Protein AF-A0A7C3GQG7-F1 (afdb_monomer_lite)

Foldseek 3Di:
DDDPVVVVVVVVVVVLVVVCPPPDPVQQCDDDPPDHRVVLVVLQVVLVCCVPVPCPVPVHHPDPPSVVSNPD

Secondary structure (DSSP, 8-state):
---HHHHHHHHHHHHHHHTTTT--HHHHT---TTSPPHHHHHHHHHHHHIIIIIIIHHS--S-GGGGGGS--

Structure (mmCIF, N/CA/C/O backbone):
data_AF-A0A7C3GQG7-F1
#
_entry.id   AF-A0A7C3GQG7-F1
#
loop_
_atom_site.group_PDB
_atom_site.id
_atom_site.type_symbol
_atom_site.label_atom_id
_atom_site.label_alt_id
_atom_site.label_comp_id
_atom_site.label_asym_id
_atom_site.label_entity_id
_atom_site.label_seq_id
_atom_site.pdbx_PDB_ins_code
_atom_site.Cartn_x
_atom_site.Cartn_y
_atom_site.Cartn_z
_atom_site.occupancy
_atom_site.B_iso_or_equiv
_atom_site.auth_seq_id
_atom_site.auth_comp_id
_atom_site.auth_asym_id
_atom_site.auth_atom_id
_atom_site.pdbx_PDB_model_num
ATOM 1 N N . MET A 1 1 ? -23.847 6.879 2.687 1.00 77.00 1 MET A N 1
ATOM 2 C CA . MET A 1 1 ? -22.702 7.566 2.051 1.00 77.00 1 MET A CA 1
ATOM 3 C C . MET A 1 1 ? -21.626 7.757 3.096 1.00 77.00 1 MET A C 1
ATOM 5 O O . MET A 1 1 ? -21.970 8.043 4.238 1.00 77.00 1 MET A O 1
ATOM 9 N N . ALA A 1 2 ? -20.363 7.547 2.732 1.00 90.06 2 ALA A N 1
ATOM 10 C CA . ALA A 1 2 ? -19.254 7.854 3.627 1.00 90.06 2 ALA A CA 1
ATOM 11 C C . ALA A 1 2 ? -19.027 9.376 3.694 1.00 90.06 2 ALA A C 1
ATOM 13 O O . ALA A 1 2 ? -19.590 10.139 2.910 1.00 90.06 2 ALA A O 1
ATOM 14 N N . HIS A 1 3 ? -18.208 9.830 4.643 1.00 93.69 3 HIS A N 1
ATOM 15 C CA . HIS A 1 3 ? -17.773 11.226 4.703 1.00 93.69 3 HIS A CA 1
ATOM 16 C C . HIS A 1 3 ? -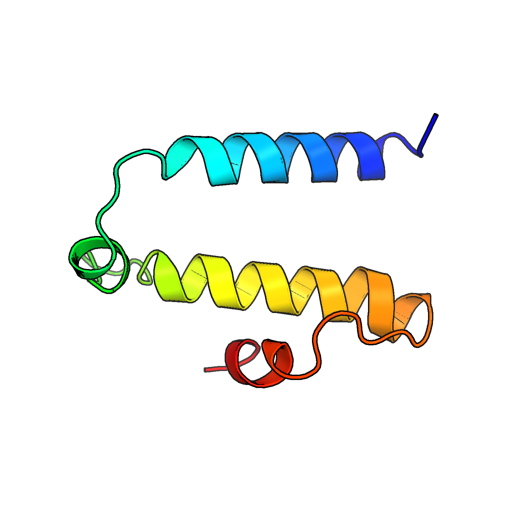16.973 11.605 3.438 1.00 93.69 3 HIS A C 1
ATOM 18 O O . HIS A 1 3 ? -16.231 10.775 2.918 1.00 93.69 3 HIS A O 1
ATOM 24 N N . LYS A 1 4 ? -17.050 12.859 2.965 1.00 96.12 4 LYS A N 1
ATOM 25 C CA . LYS A 1 4 ? -16.418 13.287 1.696 1.00 96.12 4 LYS A CA 1
ATOM 26 C C . LYS A 1 4 ? -14.913 13.024 1.613 1.00 96.12 4 LYS A C 1
ATOM 28 O O . LYS A 1 4 ? -14.427 12.616 0.565 1.00 96.12 4 LYS A O 1
ATOM 33 N N . ILE A 1 5 ? -14.192 13.174 2.722 1.00 93.12 5 ILE A N 1
ATOM 34 C CA . ILE A 1 5 ? -12.755 12.850 2.785 1.00 93.12 5 ILE A CA 1
ATOM 35 C C . ILE A 1 5 ? -12.508 11.344 2.581 1.00 93.12 5 ILE A C 1
ATOM 37 O O . ILE A 1 5 ? -11.540 10.959 1.936 1.00 93.12 5 ILE A O 1
ATOM 41 N N . VAL A 1 6 ? -13.401 10.480 3.071 1.00 91.88 6 VAL A N 1
ATOM 42 C CA . VAL A 1 6 ? -13.297 9.027 2.862 1.00 91.88 6 VAL A CA 1
ATOM 43 C C . VAL A 1 6 ? -13.541 8.679 1.393 1.00 91.88 6 VAL A C 1
ATOM 45 O O . VAL A 1 6 ? -12.804 7.879 0.825 1.00 91.88 6 VAL A O 1
ATOM 48 N N . GLU A 1 7 ? -14.517 9.327 0.751 1.00 96.00 7 GLU A N 1
ATOM 49 C CA . GLU A 1 7 ? -14.762 9.164 -0.690 1.00 96.00 7 GLU A CA 1
ATOM 50 C C . GLU A 1 7 ? -13.543 9.602 -1.523 1.00 96.00 7 GLU A C 1
ATOM 52 O O . GLU A 1 7 ? -13.150 8.903 -2.457 1.00 96.00 7 GLU A O 1
ATOM 57 N N . GLN A 1 8 ? -12.894 10.712 -1.152 1.00 96.06 8 GLN A N 1
ATOM 58 C CA . GLN A 1 8 ? -11.657 11.175 -1.791 1.00 96.06 8 GLN A CA 1
ATOM 59 C C . GLN A 1 8 ? -10.503 10.181 -1.625 1.00 96.06 8 GLN A C 1
ATOM 61 O O . GLN A 1 8 ? -9.783 9.928 -2.589 1.00 96.06 8 GLN A O 1
ATOM 66 N N . LEU A 1 9 ? -10.339 9.590 -0.437 1.00 93.56 9 LEU A N 1
ATOM 67 C CA . LEU A 1 9 ? -9.318 8.566 -0.193 1.00 93.56 9 LEU A CA 1
ATOM 68 C C . LEU A 1 9 ? -9.551 7.320 -1.052 1.00 93.56 9 LEU A C 1
ATOM 70 O O . LEU A 1 9 ? -8.609 6.808 -1.655 1.00 93.56 9 LEU A O 1
ATOM 74 N N . TRP A 1 10 ? -10.797 6.851 -1.156 1.00 94.50 10 TRP A N 1
ATOM 75 C CA . TRP A 1 10 ? -11.133 5.715 -2.018 1.00 94.50 10 TRP A CA 1
ATOM 76 C C . TRP A 1 10 ? -10.850 6.006 -3.489 1.00 94.50 10 TRP A C 1
ATOM 78 O O . TRP A 1 10 ? -10.209 5.191 -4.151 1.00 94.50 10 TRP A O 1
ATOM 88 N N . PHE A 1 11 ? -11.248 7.182 -3.978 1.00 96.38 11 PHE A N 1
ATOM 89 C CA . PHE A 1 11 ? -10.945 7.606 -5.342 1.00 96.38 11 PHE A CA 1
ATOM 90 C C . PHE A 1 11 ? -9.433 7.679 -5.594 1.00 96.38 11 PHE A C 1
ATOM 92 O O . PHE A 1 11 ? -8.944 7.136 -6.584 1.00 96.38 11 PHE A O 1
ATOM 99 N N . ALA A 1 12 ? -8.679 8.312 -4.690 1.00 95.44 12 ALA A N 1
ATOM 100 C CA . ALA A 1 12 ? -7.230 8.435 -4.813 1.00 95.44 12 ALA A CA 1
ATOM 101 C C . ALA A 1 12 ? -6.555 7.057 -4.861 1.00 95.44 12 ALA A C 1
ATOM 103 O O . ALA A 1 12 ? -5.708 6.821 -5.722 1.00 95.44 12 ALA A O 1
ATOM 104 N N . ARG A 1 13 ? -6.978 6.123 -4.000 1.00 94.94 13 ARG A N 1
ATOM 105 C CA . ARG A 1 13 ? -6.476 4.745 -3.985 1.00 94.94 13 ARG A CA 1
ATOM 106 C C . ARG A 1 13 ? -6.779 4.008 -5.289 1.00 94.94 13 ARG A C 1
ATOM 108 O O . ARG A 1 13 ? -5.892 3.348 -5.823 1.00 94.94 13 ARG A O 1
ATOM 115 N N . GLU A 1 14 ? -7.999 4.120 -5.808 1.00 95.38 14 GLU A N 1
ATOM 116 C CA . GLU A 1 14 ? -8.388 3.490 -7.075 1.00 95.38 14 GLU A CA 1
ATOM 117 C C . GLU A 1 14 ? -7.540 4.020 -8.239 1.00 95.38 14 GLU A C 1
ATOM 119 O O . GLU A 1 14 ? -6.974 3.238 -9.005 1.00 95.38 14 GLU A O 1
ATOM 124 N N . LYS A 1 15 ? -7.386 5.348 -8.347 1.00 96.19 15 LYS A N 1
ATOM 125 C CA . LYS A 1 15 ? -6.570 5.955 -9.408 1.00 96.19 15 LYS A CA 1
ATOM 126 C C . LYS A 1 15 ? -5.101 5.598 -9.279 1.00 96.19 15 LYS A C 1
ATOM 128 O O . LYS A 1 15 ? -4.479 5.263 -10.286 1.00 96.19 15 LYS A O 1
ATOM 133 N N . TRP A 1 16 ? -4.579 5.565 -8.059 1.00 92.94 16 TRP A N 1
ATOM 134 C CA . TRP A 1 16 ? -3.217 5.118 -7.799 1.00 92.94 16 TRP A CA 1
ATOM 135 C C . TRP A 1 16 ? -2.979 3.677 -8.253 1.00 92.94 16 TRP A C 1
ATOM 137 O O . TRP A 1 16 ? -2.053 3.427 -9.017 1.00 92.94 16 TRP A O 1
ATOM 147 N N . GLN A 1 17 ? -3.856 2.741 -7.872 1.00 92.38 17 GLN A N 1
ATOM 148 C CA . GLN A 1 17 ? -3.752 1.342 -8.302 1.00 92.38 17 GLN A CA 1
ATOM 149 C C . GLN A 1 17 ? -3.859 1.198 -9.823 1.00 92.38 17 GLN A C 1
ATOM 151 O O . GLN A 1 17 ? -3.091 0.448 -10.423 1.00 92.38 17 GLN A O 1
ATOM 156 N N . SER A 1 18 ? -4.767 1.947 -10.459 1.00 94.94 18 SER A N 1
ATOM 157 C CA . SER A 1 18 ? -4.916 1.920 -11.918 1.00 94.94 18 SER A CA 1
ATOM 158 C C . SER A 1 18 ? -3.660 2.401 -12.654 1.00 94.94 18 SER A C 1
ATOM 160 O O . SER A 1 18 ? -3.338 1.871 -13.714 1.00 94.94 18 SER A O 1
ATOM 162 N N . GLY A 1 19 ? -2.906 3.339 -12.068 1.00 92.75 19 GLY A N 1
ATOM 163 C CA . GLY A 1 19 ? -1.652 3.850 -12.629 1.00 92.75 19 GLY A CA 1
ATOM 164 C C . GLY A 1 19 ? -0.526 2.814 -12.700 1.00 92.75 19 GLY A C 1
ATOM 165 O O . GLY A 1 19 ? 0.460 3.039 -13.395 1.00 92.75 19 GLY A O 1
ATOM 166 N N . TYR A 1 20 ? -0.672 1.675 -12.018 1.00 90.25 20 TYR A N 1
ATOM 167 C CA . TYR A 1 20 ? 0.301 0.581 -12.024 1.00 90.25 20 TYR A CA 1
ATOM 168 C C . TYR A 1 20 ? -0.089 -0.599 -12.907 1.00 90.25 20 TYR A C 1
ATOM 170 O O . TYR A 1 20 ? 0.632 -1.600 -12.950 1.00 90.25 20 TYR A O 1
ATOM 178 N N . ALA A 1 21 ? -1.216 -0.508 -13.613 1.00 92.75 21 ALA A N 1
ATOM 179 C CA . ALA A 1 21 ? -1.643 -1.555 -14.523 1.00 92.75 21 ALA A CA 1
ATOM 180 C C . ALA A 1 21 ? -0.548 -1.834 -15.569 1.00 92.75 21 ALA A C 1
ATOM 182 O O . ALA A 1 21 ? -0.129 -0.944 -16.305 1.00 92.75 21 ALA A O 1
ATOM 183 N N . GLY A 1 22 ? -0.082 -3.084 -15.623 1.00 94.44 22 GLY A N 1
ATOM 184 C CA . GLY A 1 22 ? 0.946 -3.526 -16.568 1.00 94.44 22 GLY A CA 1
ATOM 185 C C . GLY A 1 22 ? 2.398 -3.358 -16.104 1.00 94.44 22 GLY A C 1
ATOM 186 O O . GLY A 1 22 ? 3.292 -3.801 -16.820 1.00 94.44 22 GLY A O 1
ATOM 187 N N . ILE A 1 23 ? 2.662 -2.790 -14.921 1.00 95.12 23 ILE A N 1
ATOM 188 C CA . ILE A 1 23 ? 4.022 -2.764 -14.360 1.00 95.12 23 ILE A CA 1
ATOM 189 C C . ILE A 1 23 ? 4.396 -4.171 -13.878 1.00 95.12 23 ILE A C 1
ATOM 191 O O . ILE A 1 23 ? 3.677 -4.785 -13.087 1.00 95.12 23 ILE A O 1
ATOM 195 N N . SER A 1 24 ? 5.537 -4.682 -14.345 1.00 96.44 24 SER A N 1
ATOM 196 C CA . SER A 1 24 ? 6.059 -5.975 -13.900 1.00 96.44 24 SER A CA 1
ATOM 197 C C . SER A 1 24 ? 6.548 -5.903 -12.448 1.00 96.44 24 SER A C 1
ATOM 199 O O . SER A 1 24 ? 6.973 -4.853 -11.966 1.00 96.44 24 SER A O 1
ATOM 201 N N . ALA A 1 25 ? 6.537 -7.032 -11.733 1.00 95.00 25 ALA A N 1
ATOM 202 C CA . ALA A 1 25 ? 7.093 -7.081 -10.378 1.00 95.00 25 ALA A CA 1
ATOM 203 C C . ALA A 1 25 ? 8.585 -6.702 -10.356 1.00 95.00 25 ALA A C 1
ATOM 205 O O . ALA A 1 25 ? 9.036 -6.041 -9.424 1.00 95.00 25 ALA A O 1
ATOM 206 N N . GLU A 1 26 ? 9.332 -7.078 -11.397 1.00 96.75 26 GLU A N 1
ATOM 207 C CA . GLU A 1 26 ? 10.738 -6.711 -11.552 1.00 96.75 26 GLU A CA 1
ATOM 208 C C . GLU A 1 26 ? 10.901 -5.187 -11.623 1.00 96.75 26 GLU A C 1
ATOM 210 O O . GLU A 1 26 ? 11.637 -4.604 -10.826 1.00 96.75 26 GLU A O 1
ATOM 215 N N . ASP A 1 27 ? 10.158 -4.523 -12.510 1.00 96.50 27 ASP A N 1
ATOM 216 C CA . ASP A 1 27 ? 10.235 -3.071 -12.685 1.00 96.50 27 ASP A CA 1
ATOM 217 C C . ASP A 1 27 ? 9.723 -2.310 -11.465 1.00 96.50 27 ASP A C 1
ATOM 219 O O . ASP A 1 27 ? 10.293 -1.285 -11.093 1.00 96.50 27 ASP A O 1
ATOM 223 N N . ALA A 1 28 ? 8.712 -2.843 -10.777 1.00 95.81 28 ALA A N 1
ATOM 224 C CA . ALA A 1 28 ? 8.178 -2.239 -9.563 1.00 95.81 28 ALA A CA 1
ATOM 225 C C . ALA A 1 28 ? 9.222 -2.124 -8.438 1.00 95.81 28 ALA A C 1
ATOM 227 O O . ALA A 1 28 ? 9.085 -1.267 -7.564 1.00 95.81 28 ALA A O 1
ATOM 228 N N . THR A 1 29 ? 10.264 -2.962 -8.442 1.00 95.88 29 THR A N 1
ATOM 229 C CA . THR A 1 29 ? 11.346 -2.912 -7.445 1.00 95.88 29 THR A CA 1
ATOM 230 C C . THR A 1 29 ? 12.486 -1.965 -7.810 1.00 95.88 29 THR A C 1
ATOM 232 O O . THR A 1 29 ? 13.295 -1.630 -6.942 1.00 95.88 29 THR A O 1
ATOM 235 N N . LYS A 1 30 ? 12.548 -1.486 -9.056 1.00 95.62 30 LYS A N 1
ATOM 236 C CA . LYS A 1 30 ? 13.626 -0.609 -9.521 1.00 95.62 30 LYS A CA 1
ATOM 237 C C . LYS A 1 30 ? 13.437 0.804 -8.963 1.00 95.62 30 LYS A C 1
ATOM 239 O O . LYS A 1 30 ? 12.321 1.316 -8.878 1.00 95.62 30 LYS A O 1
ATOM 244 N N . ARG A 1 31 ? 14.545 1.449 -8.589 1.00 95.88 31 ARG A N 1
ATOM 245 C CA . ARG A 1 31 ? 14.587 2.897 -8.333 1.00 95.88 31 ARG A CA 1
ATOM 246 C C . ARG A 1 31 ? 14.950 3.604 -9.631 1.00 95.88 31 ARG A C 1
ATOM 248 O O . ARG A 1 31 ? 15.927 3.228 -10.275 1.00 95.88 31 ARG A O 1
ATOM 255 N N . LEU A 1 32 ? 14.171 4.615 -10.001 1.00 93.62 32 LEU A N 1
ATOM 256 C CA . LEU A 1 32 ? 14.410 5.429 -11.191 1.00 93.62 32 LEU A CA 1
ATOM 257 C C . LEU A 1 32 ? 14.805 6.840 -10.746 1.00 93.62 32 LEU A C 1
ATOM 259 O O . LEU A 1 32 ? 13.973 7.603 -10.257 1.00 93.62 32 LEU A O 1
ATOM 263 N N . GLY A 1 33 ? 16.092 7.170 -10.878 1.00 94.44 33 GLY A N 1
ATOM 264 C CA . GLY A 1 33 ? 16.650 8.414 -10.349 1.00 94.44 33 GLY A CA 1
ATOM 265 C C . GLY A 1 33 ? 16.558 8.481 -8.822 1.00 94.44 33 GLY A C 1
ATOM 266 O O . GLY A 1 33 ? 16.830 7.505 -8.123 1.00 94.44 33 GLY A O 1
ATOM 267 N N . GLU A 1 34 ? 16.157 9.638 -8.302 1.00 94.56 34 GLU A N 1
ATOM 268 C CA . GLU A 1 34 ? 16.030 9.865 -6.856 1.00 94.56 34 GLU A CA 1
ATOM 269 C C . GLU A 1 34 ? 14.729 9.290 -6.269 1.00 94.56 34 GLU A C 1
ATOM 271 O O . GLU A 1 34 ? 14.598 9.170 -5.048 1.00 94.56 34 GLU A O 1
ATOM 276 N N . ALA A 1 35 ? 13.784 8.866 -7.116 1.00 91.38 35 ALA A N 1
ATOM 277 C CA . ALA A 1 35 ? 12.507 8.323 -6.673 1.00 91.38 35 ALA A CA 1
ATOM 278 C C . ALA A 1 35 ? 12.663 6.978 -5.940 1.00 91.38 35 ALA A C 1
ATOM 280 O O . ALA A 1 35 ? 13.506 6.137 -6.276 1.00 91.38 35 ALA A O 1
ATOM 281 N N . ASN A 1 36 ? 11.803 6.754 -4.942 1.00 93.06 36 ASN A N 1
ATOM 282 C CA . ASN A 1 36 ? 11.626 5.430 -4.353 1.00 93.06 36 ASN A CA 1
ATOM 283 C C . ASN A 1 36 ? 11.006 4.474 -5.380 1.00 93.06 36 ASN A C 1
ATOM 285 O O . ASN A 1 36 ? 10.288 4.898 -6.286 1.00 93.06 36 ASN A O 1
ATOM 289 N N . SER A 1 37 ? 11.266 3.176 -5.223 1.00 95.00 37 SER A N 1
ATOM 290 C CA . SER A 1 37 ? 10.635 2.167 -6.072 1.00 95.00 37 SER A CA 1
ATOM 291 C C . SER A 1 37 ? 9.118 2.150 -5.865 1.00 95.00 37 SER A C 1
ATOM 293 O O . SER A 1 37 ? 8.608 2.506 -4.796 1.00 95.00 37 SER A O 1
ATOM 295 N N . VAL A 1 38 ? 8.381 1.687 -6.877 1.00 94.75 38 VAL A N 1
ATOM 296 C CA . VAL A 1 38 ? 6.922 1.516 -6.786 1.00 94.75 38 VAL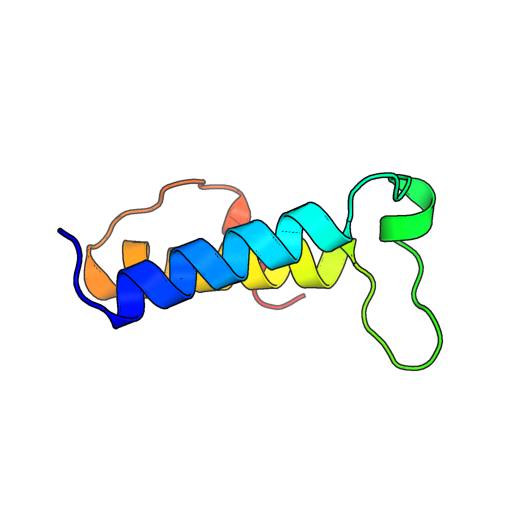 A CA 1
ATOM 297 C C . VAL A 1 38 ? 6.557 0.567 -5.647 1.00 94.75 38 VAL A C 1
ATOM 299 O O . VAL A 1 38 ? 5.659 0.862 -4.863 1.00 94.75 38 VAL A O 1
ATOM 302 N N . SER A 1 39 ? 7.301 -0.529 -5.492 1.00 94.25 39 SER A N 1
ATOM 303 C CA . SER A 1 39 ? 7.103 -1.498 -4.413 1.00 94.25 39 SER A CA 1
ATOM 304 C C . SER A 1 39 ? 7.234 -0.867 -3.024 1.00 94.25 39 SER A C 1
ATOM 306 O O . SER A 1 39 ? 6.439 -1.176 -2.135 1.00 94.25 39 SER A O 1
ATOM 308 N N . TRP A 1 40 ? 8.189 0.053 -2.846 1.00 94.31 40 TRP A N 1
ATOM 309 C CA . TRP A 1 40 ? 8.367 0.785 -1.597 1.00 94.31 40 TRP A CA 1
ATOM 310 C C . TRP A 1 40 ? 7.183 1.721 -1.343 1.00 94.31 40 TRP A C 1
ATOM 312 O O . TRP A 1 40 ? 6.599 1.684 -0.264 1.00 94.31 40 TRP A O 1
ATOM 322 N N . MET A 1 41 ? 6.772 2.503 -2.350 1.00 93.25 41 MET A N 1
ATOM 323 C CA . MET A 1 41 ? 5.635 3.425 -2.225 1.00 93.25 41 MET A CA 1
ATOM 324 C C . MET A 1 41 ? 4.331 2.691 -1.884 1.00 93.25 41 MET A C 1
ATOM 326 O O . MET A 1 41 ? 3.600 3.130 -0.998 1.00 93.25 41 MET A O 1
ATOM 330 N N . VAL A 1 42 ? 4.053 1.557 -2.538 1.00 93.75 42 VAL A N 1
ATOM 331 C CA . VAL A 1 42 ? 2.865 0.728 -2.266 1.00 93.75 42 VAL A CA 1
ATOM 332 C C . VAL A 1 42 ? 2.876 0.198 -0.833 1.00 93.75 42 VAL A C 1
ATOM 334 O O . VAL A 1 42 ? 1.877 0.334 -0.127 1.00 93.75 42 VAL A O 1
ATOM 337 N N . GLY A 1 43 ? 3.997 -0.376 -0.386 1.00 93.81 43 GLY A N 1
ATOM 338 C CA . GLY A 1 43 ? 4.121 -0.895 0.977 1.00 93.81 43 GLY A CA 1
ATOM 339 C C . GLY A 1 43 ? 3.955 0.200 2.032 1.00 93.81 43 GLY A C 1
ATOM 340 O O . GLY A 1 43 ? 3.209 0.025 2.996 1.00 93.81 43 GLY A O 1
ATOM 341 N N . HIS A 1 44 ? 4.596 1.347 1.812 1.00 94.00 44 HIS A N 1
ATOM 342 C CA . HIS A 1 44 ? 4.571 2.469 2.741 1.00 94.00 44 HIS A CA 1
ATOM 343 C C . HIS A 1 44 ? 3.169 3.083 2.871 1.00 94.00 44 HIS A C 1
ATOM 345 O O . HIS A 1 44 ? 2.690 3.304 3.983 1.00 94.00 44 HIS A O 1
ATOM 351 N N . LEU A 1 45 ? 2.465 3.286 1.751 1.00 94.00 45 LEU A N 1
ATOM 352 C CA . LEU A 1 45 ? 1.090 3.794 1.759 1.00 94.00 45 LEU A CA 1
ATOM 353 C C . LEU A 1 45 ? 0.116 2.809 2.417 1.00 94.00 45 LEU A C 1
ATOM 355 O O . LEU A 1 45 ? -0.706 3.226 3.231 1.00 94.00 45 LEU A O 1
ATOM 359 N N . ALA A 1 46 ? 0.232 1.510 2.126 1.00 94.75 46 ALA A N 1
ATOM 360 C CA . ALA A 1 46 ? -0.621 0.493 2.740 1.00 94.75 46 ALA A CA 1
ATOM 361 C C . ALA A 1 46 ? -0.431 0.429 4.265 1.00 94.75 46 ALA A C 1
ATOM 363 O O . ALA A 1 46 ? -1.408 0.352 5.013 1.00 94.75 46 ALA A O 1
ATOM 364 N N . TYR A 1 47 ? 0.818 0.510 4.738 1.00 95.88 47 TYR A N 1
ATOM 365 C CA . TYR A 1 47 ? 1.093 0.623 6.167 1.00 95.88 47 TYR A CA 1
ATOM 366 C C . TYR A 1 47 ? 0.480 1.892 6.762 1.00 95.88 47 TYR A C 1
ATOM 368 O O . TYR A 1 47 ? -0.181 1.819 7.797 1.00 95.88 47 TYR A O 1
ATOM 376 N N . PHE A 1 48 ? 0.670 3.044 6.114 1.00 94.56 48 PHE A N 1
ATOM 377 C CA . PHE A 1 48 ? 0.187 4.319 6.635 1.00 94.56 48 PHE A CA 1
ATOM 378 C C . PHE A 1 48 ? -1.338 4.349 6.766 1.00 94.56 48 PHE A C 1
ATOM 380 O O . PHE A 1 48 ? -1.858 4.821 7.778 1.00 94.56 48 PHE A O 1
ATOM 387 N N . GLU A 1 49 ? -2.067 3.792 5.797 1.00 94.50 49 GLU A N 1
ATOM 388 C CA . GLU A 1 49 ? -3.524 3.676 5.875 1.00 94.50 49 GLU A CA 1
ATOM 389 C C . GLU A 1 49 ? -3.979 2.779 7.034 1.00 94.50 49 GLU A C 1
ATOM 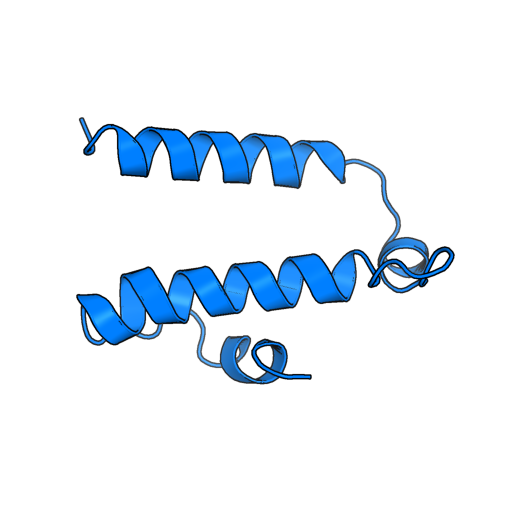391 O O . GLU A 1 49 ? -4.909 3.150 7.751 1.00 94.50 49 GLU A O 1
ATOM 396 N N . GLN A 1 50 ? -3.320 1.635 7.260 1.00 95.38 50 GLN A N 1
ATOM 397 C CA . GLN A 1 50 ? -3.625 0.783 8.412 1.00 95.38 50 GLN A CA 1
ATOM 398 C C . GLN A 1 50 ? -3.319 1.499 9.728 1.00 95.38 50 GLN A C 1
ATOM 400 O O . GLN A 1 50 ? -4.169 1.521 10.617 1.00 95.38 50 GLN A O 1
ATOM 405 N N . LEU A 1 51 ? -2.130 2.091 9.852 1.00 95.75 51 LEU A N 1
ATOM 406 C CA . LEU A 1 51 ? -1.706 2.774 11.067 1.00 95.75 51 LEU A CA 1
ATOM 407 C C . LEU A 1 51 ? -2.697 3.882 11.431 1.00 95.75 51 LEU A C 1
ATOM 409 O O . LEU A 1 51 ? -3.210 3.923 12.544 1.00 95.75 51 LEU A O 1
ATOM 413 N N . THR A 1 52 ? -2.986 4.775 10.487 1.00 94.56 52 THR A N 1
ATOM 414 C CA . THR A 1 52 ? -3.800 5.966 10.751 1.00 94.56 52 THR A CA 1
ATOM 415 C C . THR A 1 52 ? -5.278 5.638 10.929 1.00 94.56 52 THR A C 1
ATOM 417 O O . THR A 1 52 ? -5.874 6.019 11.938 1.00 94.56 52 THR A O 1
ATOM 420 N N . TRP A 1 53 ? -5.880 4.910 9.986 1.00 93.44 53 TRP A N 1
ATOM 421 C CA . TRP A 1 53 ? -7.331 4.726 9.949 1.00 93.44 53 TRP A CA 1
ATOM 422 C C . TRP A 1 53 ? -7.822 3.498 10.708 1.00 93.44 53 TRP A C 1
ATOM 424 O O . TRP A 1 53 ? -8.981 3.481 11.127 1.00 93.44 53 TRP A O 1
ATOM 434 N N . CYS A 1 54 ? -6.991 2.469 10.881 1.00 95.12 54 CYS A N 1
ATOM 435 C CA . C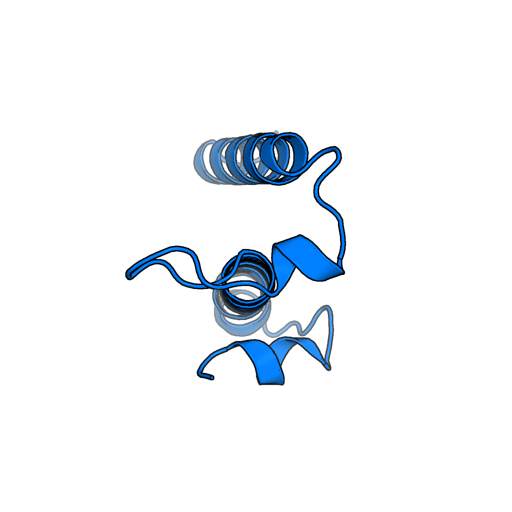YS A 1 54 ? -7.397 1.226 11.535 1.00 95.12 54 CYS A CA 1
ATOM 436 C C . CYS A 1 54 ? -6.819 1.116 12.949 1.00 95.12 54 CYS A C 1
ATOM 438 O O . CYS A 1 54 ? -7.575 0.920 13.898 1.00 95.12 54 CYS A O 1
ATOM 440 N N . GLU A 1 55 ? -5.511 1.283 13.120 1.00 96.69 55 GLU A N 1
ATOM 441 C CA . GLU A 1 55 ? -4.854 1.065 14.411 1.00 96.69 55 GLU A CA 1
ATOM 442 C C . GLU A 1 55 ? -5.059 2.254 15.351 1.00 96.69 55 GLU A C 1
ATOM 444 O O . GLU A 1 55 ? -5.646 2.086 16.416 1.00 96.69 55 GLU A O 1
ATOM 449 N N . LEU A 1 56 ? -4.662 3.464 14.950 1.00 96.56 56 LEU A N 1
ATOM 450 C CA . LEU A 1 56 ? -4.776 4.655 15.797 1.00 96.56 56 LEU A CA 1
ATOM 451 C C . LEU A 1 56 ? -6.233 5.067 16.030 1.00 96.56 56 LEU A C 1
ATOM 453 O O . LEU A 1 56 ? -6.613 5.369 17.158 1.00 96.56 56 LEU A O 1
ATOM 457 N N . ALA A 1 57 ? -7.059 5.070 14.982 1.00 95.50 57 ALA A N 1
ATOM 458 C CA . ALA A 1 57 ? -8.445 5.520 15.094 1.00 95.50 57 ALA A CA 1
ATOM 459 C C . ALA A 1 57 ? -9.401 4.466 15.681 1.00 95.50 57 ALA A C 1
ATOM 461 O O . ALA A 1 57 ? -10.460 4.832 16.189 1.00 95.50 57 ALA A O 1
ATOM 462 N N . GLN A 1 58 ? -9.086 3.166 15.572 1.00 96.00 58 GLN A N 1
ATOM 463 C CA . GLN A 1 58 ? -10.040 2.094 15.903 1.00 96.00 58 GLN A CA 1
ATOM 464 C C . GLN A 1 58 ? -9.448 0.912 16.686 1.00 96.00 58 GLN A C 1
ATOM 466 O O . GLN A 1 58 ? -10.199 -0.000 17.030 1.00 96.00 58 GLN A O 1
ATOM 471 N N . GLY A 1 59 ? -8.138 0.877 16.945 1.00 97.50 59 GLY A N 1
ATOM 472 C CA . GLY A 1 59 ? -7.475 -0.243 17.622 1.00 97.50 59 GLY A CA 1
ATOM 473 C C . GLY A 1 59 ? -7.461 -1.549 16.819 1.00 97.50 59 GLY A C 1
ATOM 474 O O . GLY A 1 59 ? -7.408 -2.625 17.410 1.00 97.50 59 GLY A O 1
ATOM 475 N N . LYS A 1 60 ? -7.559 -1.486 15.484 1.00 97.25 60 LYS A N 1
ATOM 476 C CA . LYS A 1 60 ? -7.672 -2.661 14.603 1.00 97.25 60 LYS A CA 1
ATOM 477 C C . LYS A 1 60 ? -6.464 -2.812 13.686 1.00 97.25 60 LYS A C 1
ATOM 479 O O . LYS A 1 60 ? -6.174 -1.927 12.889 1.00 97.25 60 LYS A O 1
ATOM 484 N N . THR A 1 61 ? -5.853 -3.991 13.703 1.00 96.56 61 THR A N 1
ATOM 485 C CA . THR A 1 61 ? -4.858 -4.409 12.707 1.00 96.56 61 THR A CA 1
ATOM 486 C C . THR A 1 61 ? -5.542 -5.256 11.636 1.00 96.56 61 THR A C 1
ATOM 488 O O . THR A 1 61 ? -6.122 -6.294 11.947 1.00 96.56 61 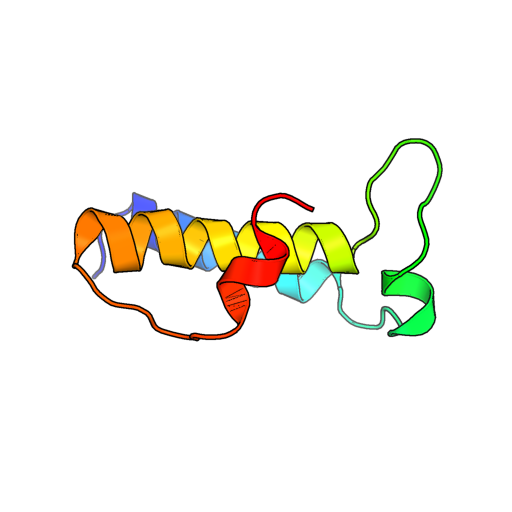THR A O 1
ATOM 491 N N . VAL A 1 62 ? -5.482 -4.819 10.375 1.00 96.19 62 VAL A N 1
ATOM 492 C CA . VAL A 1 62 ? -6.133 -5.509 9.243 1.00 96.19 62 VAL A CA 1
ATOM 493 C C . VAL A 1 62 ? -5.212 -6.578 8.652 1.00 96.19 62 VAL A C 1
ATOM 495 O O . VAL A 1 62 ? -5.636 -7.700 8.396 1.00 96.19 62 VAL A O 1
ATOM 498 N N . VAL A 1 63 ? -3.933 -6.247 8.476 1.00 95.75 63 VAL A N 1
ATOM 499 C CA . VAL A 1 63 ? -2.884 -7.131 7.966 1.00 95.75 63 VAL A CA 1
ATOM 500 C C . VAL A 1 63 ? -1.676 -7.036 8.895 1.00 95.75 63 VAL A C 1
ATOM 502 O O . VAL A 1 63 ? -0.935 -6.052 8.894 1.00 95.75 63 VAL A O 1
ATOM 505 N N . ALA A 1 64 ? -1.438 -8.089 9.680 1.00 92.94 64 ALA A N 1
ATOM 506 C CA . ALA A 1 64 ? -0.358 -8.123 10.673 1.00 92.94 64 ALA A CA 1
ATOM 507 C C . ALA A 1 64 ? 1.036 -7.878 10.062 1.00 92.94 64 ALA A C 1
ATOM 509 O O . ALA A 1 64 ? 1.891 -7.233 10.666 1.00 92.94 64 ALA A O 1
ATOM 510 N N . GLY A 1 65 ? 1.257 -8.349 8.831 1.00 91.56 65 GLY A N 1
ATOM 511 C CA . GLY A 1 65 ? 2.532 -8.223 8.130 1.00 91.56 65 GLY A CA 1
ATOM 512 C C . GLY A 1 65 ? 2.830 -6.841 7.542 1.00 91.56 65 GLY A C 1
ATOM 513 O O . GLY A 1 65 ? 3.924 -6.674 7.011 1.00 91.56 65 GLY A O 1
ATOM 514 N N . LEU A 1 66 ? 1.911 -5.865 7.601 1.00 92.25 66 LEU A N 1
ATOM 515 C CA . LEU A 1 66 ? 2.125 -4.547 6.982 1.00 92.25 66 LEU A CA 1
ATOM 516 C C . LEU A 1 66 ? 3.167 -3.695 7.713 1.00 92.25 66 LEU A C 1
ATOM 518 O O . LEU A 1 66 ? 3.842 -2.884 7.085 1.00 92.25 66 LEU A O 1
ATOM 522 N N . LYS A 1 67 ? 3.344 -3.903 9.023 1.00 89.62 67 LYS A N 1
ATOM 523 C CA . LYS A 1 67 ? 4.226 -3.077 9.861 1.00 89.62 67 LYS A CA 1
ATOM 524 C C . LYS A 1 67 ? 5.679 -3.033 9.378 1.00 89.62 67 LYS A C 1
ATOM 526 O O . LYS A 1 67 ? 6.344 -2.016 9.537 1.00 89.62 67 LYS A O 1
ATOM 531 N N . LYS A 1 68 ? 6.155 -4.103 8.733 1.00 91.38 68 LYS A N 1
ATOM 532 C CA . LYS A 1 68 ? 7.516 -4.180 8.177 1.00 91.38 68 LYS A CA 1
ATOM 533 C C . LYS A 1 68 ? 7.769 -3.232 6.995 1.00 91.38 68 LYS A C 1
ATOM 535 O O . LYS A 1 68 ? 8.907 -3.103 6.579 1.00 91.38 68 LYS A O 1
ATOM 540 N N . TYR A 1 69 ? 6.729 -2.608 6.438 1.00 91.06 69 TYR A N 1
ATOM 541 C CA . TYR A 1 69 ? 6.842 -1.648 5.334 1.00 91.06 69 TYR A CA 1
ATOM 542 C C . TYR A 1 69 ? 6.724 -0.184 5.800 1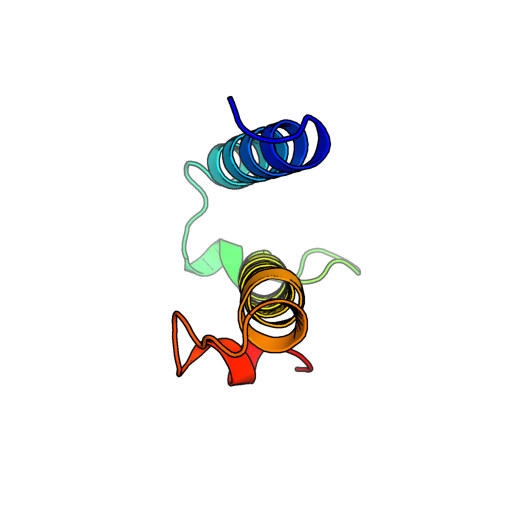.00 91.06 69 TYR A C 1
ATOM 544 O O . TYR A 1 69 ? 6.652 0.723 4.972 1.00 91.06 69 TYR A O 1
ATOM 552 N N . GLY A 1 70 ? 6.656 0.057 7.115 1.00 80.75 70 GLY A N 1
ATOM 553 C CA . GLY A 1 70 ? 6.306 1.365 7.663 1.00 80.75 70 GLY A CA 1
ATOM 554 C C . GLY A 1 70 ? 7.438 2.377 7.749 1.00 80.75 70 GLY A C 1
ATOM 555 O O . GLY A 1 70 ? 7.278 3.507 7.313 1.00 80.75 70 GLY A O 1
ATOM 556 N N . PHE A 1 71 ? 8.593 1.982 8.256 1.00 68.69 71 PHE A N 1
ATOM 557 C CA . PHE A 1 71 ? 9.831 2.749 8.170 1.00 68.69 71 PHE A CA 1
ATOM 558 C C . PHE A 1 71 ? 10.870 1.714 7.763 1.00 68.69 71 PHE A C 1
ATOM 560 O O . PHE A 1 71 ? 10.951 0.691 8.439 1.00 68.69 71 PHE A O 1
ATOM 567 N N . GLY A 1 72 ? 11.490 1.924 6.598 1.00 59.22 72 GLY A N 1
ATOM 568 C CA . GLY A 1 72 ? 12.269 0.924 5.853 1.00 59.22 72 GLY A CA 1
ATOM 569 C C . GLY A 1 72 ? 13.168 0.028 6.694 1.00 59.22 72 GLY A C 1
ATOM 570 O O . GLY A 1 72 ? 13.802 0.547 7.637 1.00 59.22 72 GLY A O 1
#

Radius of gyration: 13.88 Å; chains: 1; bounding box: 39×22×34 Å

pLDDT: mean 93.16, std 5.89, range [59.22, 97.5]

Sequence (72 aa):
MAHKIVEQLWFAREKWQSGYAGISAEDATKRLGEANSVSWMVGHLAYFEQLTWCELAQGKTVVAGLKKYGFG